Protein AF-A0A7W4CHH0-F1 (afdb_monomer_lite)

Radius of gyration: 13.11 Å; chains: 1; bounding box: 26×28×42 Å

Sequence (86 aa):
MLTPLHQAIKQALKKAPLIHADETSHHRNDEQSLRWCWLVASDDLVYEQILYSRSSSSAKKVIDEDYAGIVVSDQCPSYNWIAADR

Foldseek 3Di:
DCVVVLVVLQVVLLVAQEKEWDWDWDDDDPDPAIWIWIWIDDPPGIHIDIGRDLALVVVCVRCPLPRDHHYHYPPDPSCVSPDPPD

Structure (mmCIF, N/CA/C/O backbone):
data_AF-A0A7W4CHH0-F1
#
_entry.id   AF-A0A7W4CHH0-F1
#
loop_
_atom_site.group_PDB
_atom_site.id
_atom_site.type_symbol
_atom_site.label_atom_id
_atom_site.label_alt_id
_atom_site.label_comp_id
_atom_site.label_asym_id
_atom_site.label_entity_id
_atom_site.label_seq_id
_atom_site.pdbx_PDB_ins_code
_atom_site.Cartn_x
_atom_site.Cartn_y
_atom_site.Cartn_z
_atom_site.occupancy
_atom_site.B_iso_or_equiv
_atom_site.auth_seq_id
_atom_site.auth_comp_id
_atom_site.auth_asym_id
_atom_site.auth_atom_id
_atom_site.pdbx_PDB_model_num
ATOM 1 N N . MET A 1 1 ? -13.396 16.509 -11.972 1.00 66.75 1 MET A N 1
ATOM 2 C CA . MET A 1 1 ? -11.992 16.315 -11.536 1.00 66.75 1 MET A CA 1
ATOM 3 C C . MET A 1 1 ? -11.962 15.199 -10.509 1.00 66.75 1 MET A C 1
ATOM 5 O O . MET A 1 1 ? -12.706 15.298 -9.545 1.00 66.75 1 MET A O 1
ATOM 9 N N . LEU A 1 2 ? -11.148 14.158 -10.706 1.00 89.44 2 LEU A N 1
ATOM 10 C CA . LEU A 1 2 ? -11.093 13.001 -9.796 1.00 89.44 2 LEU A CA 1
ATOM 11 C C . LEU A 1 2 ? -10.006 13.119 -8.716 1.00 89.44 2 LEU A C 1
ATOM 13 O O . LEU A 1 2 ? -10.090 12.444 -7.698 1.00 89.44 2 LEU A O 1
ATOM 17 N N . THR A 1 3 ? -9.026 14.010 -8.892 1.00 93.12 3 THR A N 1
ATOM 18 C CA . THR A 1 3 ? -7.899 14.176 -7.960 1.00 93.12 3 THR A CA 1
ATOM 19 C C . THR A 1 3 ? -8.320 14.471 -6.515 1.00 93.12 3 THR A C 1
ATOM 21 O O . THR A 1 3 ? -7.794 13.808 -5.624 1.00 93.12 3 THR A O 1
ATOM 24 N N . PRO A 1 4 ? -9.279 15.383 -6.235 1.00 96.31 4 PRO A N 1
ATOM 25 C CA . PRO A 1 4 ? -9.688 15.646 -4.853 1.00 96.31 4 PRO A CA 1
ATOM 26 C C . PRO A 1 4 ? -10.347 14.433 -4.189 1.00 96.31 4 PRO A C 1
ATOM 28 O O . PRO A 1 4 ? -10.086 14.152 -3.023 1.00 96.31 4 PRO A O 1
ATOM 31 N N . LEU A 1 5 ? -11.161 13.681 -4.939 1.00 96.12 5 LEU A N 1
ATOM 32 C CA . LEU A 1 5 ? -11.811 12.469 -4.437 1.00 96.12 5 LEU A CA 1
ATOM 33 C C . LEU A 1 5 ? -10.787 11.357 -4.180 1.00 96.12 5 LEU A C 1
ATOM 35 O O . LEU A 1 5 ? -10.812 10.737 -3.124 1.00 96.12 5 LEU A O 1
ATOM 39 N N . HIS A 1 6 ? -9.846 11.153 -5.103 1.00 96.38 6 HIS A N 1
ATOM 40 C CA . HIS A 1 6 ? -8.751 10.188 -4.957 1.00 96.38 6 HIS A CA 1
ATOM 41 C C . HIS A 1 6 ? -7.914 10.452 -3.697 1.00 96.38 6 HIS A C 1
ATOM 43 O O . HIS A 1 6 ? -7.646 9.538 -2.917 1.00 96.38 6 HIS A O 1
ATOM 49 N N . GLN A 1 7 ? -7.575 11.719 -3.443 1.00 96.06 7 GLN A N 1
ATOM 50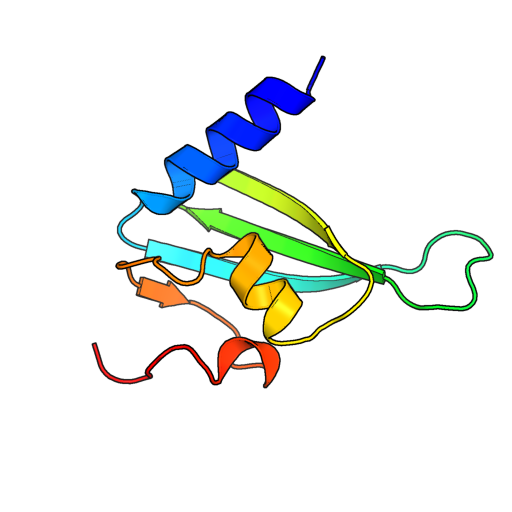 C CA . GLN A 1 7 ? -6.879 12.131 -2.224 1.00 96.06 7 GLN A CA 1
ATOM 51 C C . GLN A 1 7 ? -7.738 11.929 -0.970 1.00 96.06 7 GLN A C 1
ATOM 53 O O . GLN A 1 7 ? -7.224 11.452 0.041 1.00 96.06 7 GLN A O 1
ATOM 58 N N . ALA A 1 8 ? -9.033 12.253 -1.026 1.00 96.81 8 ALA A N 1
ATOM 59 C CA . ALA A 1 8 ? -9.950 12.072 0.097 1.00 96.81 8 ALA A CA 1
ATOM 60 C C . ALA A 1 8 ? -10.106 10.594 0.488 1.00 96.81 8 ALA A C 1
ATOM 62 O O . ALA A 1 8 ? -10.050 10.279 1.675 1.00 96.81 8 ALA A O 1
ATOM 63 N N . ILE A 1 9 ? -10.220 9.689 -0.493 1.00 97.19 9 ILE A N 1
ATOM 64 C CA . ILE A 1 9 ? -10.270 8.237 -0.260 1.00 97.19 9 ILE A CA 1
ATOM 65 C C . ILE A 1 9 ? -8.995 7.772 0.446 1.00 97.19 9 ILE A C 1
ATOM 67 O O . ILE A 1 9 ? -9.076 7.094 1.468 1.00 97.19 9 ILE A O 1
ATOM 71 N N . LYS A 1 10 ? -7.818 8.201 -0.033 1.00 96.50 10 LYS A N 1
ATOM 72 C CA . LYS A 1 10 ? -6.544 7.865 0.615 1.00 96.50 10 LYS A CA 1
ATOM 73 C C . LYS A 1 10 ? -6.514 8.299 2.084 1.00 96.50 10 LYS A C 1
ATOM 75 O O . LYS A 1 10 ? -6.121 7.528 2.951 1.00 96.50 10 LYS A O 1
ATOM 80 N N . GLN A 1 11 ? -6.945 9.528 2.372 1.00 96.00 11 GLN A N 1
ATOM 81 C CA . GLN A 1 11 ? -6.979 10.050 3.742 1.00 96.00 11 GLN A CA 1
ATOM 82 C C . GLN A 1 11 ? -8.001 9.328 4.629 1.00 96.00 11 GLN A C 1
ATOM 84 O O . GLN A 1 11 ? -7.778 9.183 5.830 1.00 96.00 11 GLN A O 1
ATOM 89 N N . ALA A 1 12 ? -9.120 8.878 4.061 1.00 96.56 12 ALA A N 1
ATOM 90 C CA . ALA A 1 12 ? -10.123 8.113 4.787 1.00 96.56 12 ALA A CA 1
ATOM 91 C C . ALA A 1 12 ? -9.624 6.701 5.137 1.00 96.56 12 ALA A C 1
ATOM 93 O O . ALA A 1 12 ? -9.808 6.270 6.274 1.00 96.56 12 ALA A O 1
ATOM 94 N N . LEU A 1 13 ? -8.908 6.032 4.225 1.00 96.69 13 LEU A N 1
ATOM 95 C CA . LEU A 1 13 ? -8.305 4.715 4.471 1.00 96.69 13 LEU A CA 1
ATOM 96 C C . LEU A 1 13 ? -7.316 4.716 5.644 1.00 96.69 13 LEU A C 1
ATOM 98 O O . LEU A 1 13 ? -7.279 3.746 6.394 1.00 96.69 13 LEU A O 1
ATOM 102 N N . LYS A 1 14 ? -6.596 5.823 5.893 1.00 94.44 14 LYS A N 1
ATOM 103 C CA . LYS A 1 14 ? -5.714 5.949 7.074 1.00 94.44 14 LYS A CA 1
ATOM 104 C C . LYS A 1 14 ? -6.440 5.752 8.409 1.00 94.44 14 LYS A C 1
ATOM 106 O O . LYS A 1 14 ? -5.803 5.447 9.412 1.00 94.44 14 LYS A O 1
ATOM 111 N N . LYS A 1 15 ? -7.756 5.982 8.439 1.00 95.06 15 LYS A N 1
ATOM 112 C CA . LYS A 1 15 ? -8.600 5.854 9.635 1.00 95.06 15 LYS A CA 1
ATOM 113 C C . LYS A 1 15 ? -9.274 4.486 9.738 1.00 95.06 15 LYS A C 1
ATOM 115 O O . LYS A 1 15 ? -9.881 4.206 10.769 1.00 95.06 15 LYS A O 1
ATOM 120 N N . ALA A 1 16 ? -9.209 3.661 8.691 1.00 96.56 16 ALA A N 1
ATOM 121 C CA . ALA A 1 16 ? -9.789 2.328 8.717 1.00 96.56 16 ALA A CA 1
ATOM 122 C C . ALA A 1 16 ? -9.009 1.448 9.710 1.00 96.56 16 ALA A C 1
ATOM 124 O O . ALA A 1 16 ? -7.777 1.498 9.717 1.00 96.56 16 ALA A O 1
ATOM 125 N N . PRO A 1 17 ? -9.682 0.631 10.537 1.00 96.31 17 PRO A N 1
ATOM 126 C CA . PRO A 1 17 ? -9.004 -0.244 11.496 1.00 96.31 17 PRO A CA 1
ATOM 127 C C . PRO A 1 17 ? -8.256 -1.397 10.815 1.00 96.31 17 PRO A C 1
ATOM 129 O O . PRO A 1 17 ? -7.320 -1.949 11.389 1.00 96.31 17 PRO A O 1
ATOM 132 N N . LEU A 1 18 ? -8.678 -1.754 9.602 1.00 97.00 18 LEU A N 1
ATOM 133 C CA . LEU A 1 18 ? -8.118 -2.824 8.796 1.00 97.00 18 LEU A CA 1
ATOM 134 C C . LEU A 1 18 ? -8.129 -2.405 7.327 1.00 97.00 18 LEU A C 1
ATOM 136 O O . LEU A 1 18 ? -9.122 -1.849 6.847 1.00 97.00 18 LEU A O 1
ATOM 140 N N . ILE A 1 19 ? -7.040 -2.709 6.627 1.00 97.88 19 ILE A N 1
ATOM 141 C CA . ILE A 1 19 ? -6.924 -2.566 5.178 1.00 97.88 19 ILE A CA 1
ATOM 142 C C . ILE A 1 19 ? -6.305 -3.815 4.551 1.00 97.88 19 ILE A C 1
ATOM 144 O O . ILE A 1 19 ? -5.473 -4.495 5.149 1.00 97.88 19 ILE A O 1
ATOM 148 N N . HIS A 1 20 ? -6.683 -4.077 3.310 1.00 98.12 20 HIS A N 1
ATOM 149 C CA . HIS A 1 20 ? -6.046 -5.026 2.413 1.00 98.12 20 HIS A CA 1
ATOM 150 C C . HIS A 1 20 ? -5.120 -4.261 1.475 1.00 98.12 20 HIS A C 1
ATOM 152 O O . HIS A 1 20 ? -5.531 -3.246 0.913 1.00 98.12 20 HIS A O 1
ATOM 158 N N . ALA A 1 21 ? -3.892 -4.738 1.304 1.00 97.75 21 ALA A N 1
ATOM 159 C CA . ALA A 1 21 ? -2.938 -4.185 0.357 1.00 97.75 21 ALA A CA 1
ATOM 160 C C . ALA A 1 21 ? -2.495 -5.266 -0.630 1.00 97.75 21 ALA A C 1
ATOM 162 O O . ALA A 1 21 ? -2.204 -6.389 -0.221 1.00 97.75 21 ALA A O 1
ATOM 163 N N . ASP A 1 22 ? -2.443 -4.903 -1.908 1.00 97.75 22 ASP A N 1
ATOM 164 C CA . ASP A 1 22 ? -1.963 -5.772 -2.982 1.00 97.75 22 ASP A CA 1
ATOM 165 C C . ASP A 1 22 ? -1.211 -4.960 -4.042 1.00 97.75 22 ASP A C 1
ATOM 167 O O . ASP A 1 22 ? -1.430 -3.748 -4.208 1.00 97.75 22 ASP A O 1
ATOM 171 N N . GLU A 1 23 ? -0.348 -5.641 -4.794 1.00 97.00 23 GLU A N 1
ATOM 172 C CA . GLU A 1 23 ? 0.240 -5.098 -6.003 1.00 97.00 23 GLU A CA 1
ATOM 173 C C . GLU A 1 23 ? 0.153 -6.056 -7.192 1.00 97.00 23 GLU A C 1
ATOM 175 O O . GLU A 1 23 ? 0.606 -7.197 -7.170 1.00 97.00 23 GLU A O 1
ATOM 180 N N . THR A 1 24 ? -0.342 -5.537 -8.310 1.00 96.81 24 THR A N 1
ATOM 181 C CA . THR A 1 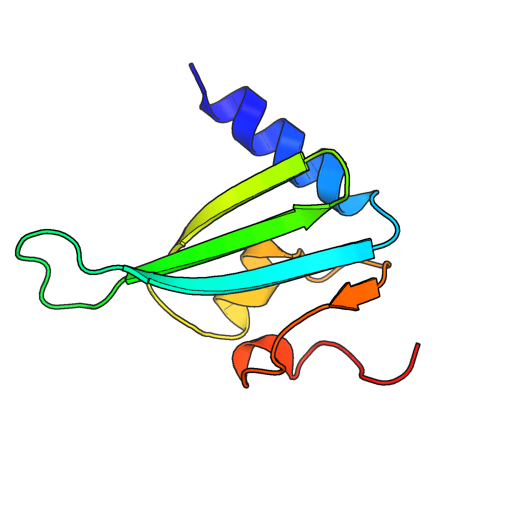24 ? -0.465 -6.294 -9.554 1.00 96.81 24 THR A CA 1
ATOM 182 C C . THR A 1 24 ? 0.432 -5.690 -10.632 1.00 96.81 24 THR A C 1
ATOM 184 O O . THR A 1 24 ? 0.488 -4.471 -10.831 1.00 96.81 24 THR A O 1
ATOM 187 N N . SER A 1 25 ? 1.151 -6.550 -11.355 1.00 96.62 25 SER A N 1
ATOM 188 C CA . SER A 1 25 ? 1.961 -6.156 -12.514 1.00 96.62 25 SER A CA 1
ATOM 189 C C . SER A 1 25 ? 1.099 -5.449 -13.566 1.00 96.62 25 SER A C 1
ATOM 191 O O . SER A 1 25 ? 0.058 -5.957 -13.974 1.00 96.62 25 SER A O 1
ATOM 193 N N . HIS A 1 26 ? 1.537 -4.280 -14.028 1.00 96.88 26 HIS A N 1
ATOM 194 C CA . HIS A 1 26 ? 0.801 -3.442 -14.968 1.00 96.88 26 HIS A CA 1
ATOM 195 C C . HIS A 1 26 ? 1.692 -3.041 -16.150 1.00 96.88 26 HIS A C 1
ATOM 197 O O . HIS A 1 26 ? 2.470 -2.085 -16.085 1.00 96.88 26 HIS A O 1
ATOM 203 N N . HIS A 1 27 ? 1.581 -3.784 -17.249 1.00 94.75 27 HIS A N 1
ATOM 204 C CA . HIS A 1 27 ? 2.231 -3.437 -18.511 1.00 94.75 27 HIS A CA 1
ATOM 205 C C . HIS A 1 27 ? 1.485 -2.275 -19.173 1.00 94.75 27 HIS A C 1
ATOM 207 O O . HIS A 1 27 ? 0.264 -2.328 -19.324 1.00 94.75 27 HIS A O 1
ATOM 213 N N . ARG A 1 28 ? 2.208 -1.222 -19.570 1.00 91.94 28 ARG A N 1
ATOM 214 C CA . ARG A 1 28 ? 1.618 -0.057 -20.243 1.00 91.94 28 ARG A CA 1
ATOM 215 C C . ARG A 1 28 ? 2.177 0.096 -21.641 1.00 91.94 28 ARG A C 1
ATOM 217 O O . ARG A 1 28 ? 3.290 0.585 -21.790 1.00 91.94 28 ARG A O 1
ATO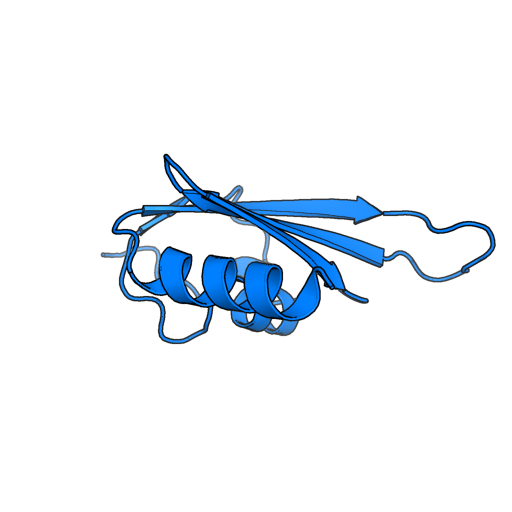M 224 N N . ASN A 1 29 ? 1.358 -0.224 -22.641 1.00 90.81 29 ASN A N 1
ATOM 225 C CA . ASN A 1 29 ? 1.666 -0.008 -24.056 1.00 90.81 29 ASN A CA 1
ATOM 226 C C . ASN A 1 29 ? 3.103 -0.462 -24.386 1.00 90.81 29 ASN A C 1
ATOM 228 O O . ASN A 1 29 ? 3.475 -1.590 -24.074 1.00 90.81 29 ASN A O 1
ATOM 232 N N . ASP A 1 30 ? 3.903 0.451 -24.939 1.00 92.38 30 ASP A N 1
ATOM 233 C CA . ASP A 1 30 ? 5.285 0.229 -25.363 1.00 92.38 30 ASP A CA 1
ATOM 234 C C . ASP A 1 30 ? 6.322 0.617 -24.289 1.00 92.38 30 ASP A C 1
ATOM 236 O O . ASP A 1 30 ? 7.514 0.744 -24.581 1.00 92.38 30 ASP A O 1
ATOM 240 N N . GLU A 1 31 ? 5.901 0.854 -23.039 1.00 94.19 31 GLU A N 1
ATOM 241 C CA . GLU A 1 31 ? 6.845 1.105 -21.951 1.00 94.19 31 GLU A CA 1
ATOM 242 C C . GLU A 1 31 ? 7.686 -0.151 -21.689 1.00 94.19 31 GLU A C 1
ATOM 244 O O . GLU A 1 31 ? 7.170 -1.215 -21.352 1.00 94.19 31 GLU A O 1
ATOM 249 N N . GLN A 1 32 ? 9.010 -0.012 -21.806 1.00 89.81 32 GLN A N 1
ATOM 250 C CA . GLN A 1 32 ? 9.940 -1.113 -21.535 1.00 89.81 32 GLN A CA 1
ATOM 251 C C . GLN A 1 32 ? 9.945 -1.519 -20.056 1.00 89.81 32 GLN A C 1
ATOM 253 O O . GLN A 1 32 ? 10.239 -2.667 -19.727 1.00 89.81 32 GLN A O 1
ATOM 258 N N . SER A 1 33 ? 9.650 -0.580 -19.154 1.00 92.00 33 SER A N 1
ATOM 259 C CA . SER A 1 33 ? 9.630 -0.825 -17.716 1.00 92.00 33 SER A CA 1
ATOM 260 C C . SER A 1 33 ? 8.231 -1.194 -17.225 1.00 92.00 33 SER A C 1
ATOM 262 O O . SER A 1 33 ? 7.236 -0.527 -17.507 1.00 92.00 33 SER A O 1
ATOM 264 N N . LEU A 1 34 ? 8.169 -2.265 -16.432 1.00 95.00 34 LEU A N 1
ATOM 265 C CA . LEU A 1 34 ? 6.949 -2.710 -15.770 1.00 95.00 34 LEU A CA 1
ATOM 266 C C . LEU A 1 34 ? 6.473 -1.665 -14.750 1.00 95.00 34 LEU A C 1
ATOM 268 O O . LEU A 1 34 ? 7.261 -1.174 -13.938 1.00 95.00 34 LEU A O 1
ATOM 272 N N . ARG A 1 35 ? 5.172 -1.362 -14.751 1.00 96.62 35 ARG A N 1
ATOM 273 C CA . ARG A 1 35 ? 4.518 -0.611 -13.674 1.00 96.62 35 ARG A CA 1
ATOM 274 C C . ARG A 1 35 ? 3.822 -1.555 -12.713 1.00 96.62 35 ARG A C 1
ATOM 276 O O . ARG A 1 35 ? 3.618 -2.728 -13.003 1.00 96.62 35 ARG A O 1
ATOM 283 N N . TRP A 1 36 ? 3.419 -1.008 -11.580 1.00 97.62 36 TRP A N 1
ATOM 284 C CA . TRP A 1 36 ? 2.693 -1.732 -10.550 1.00 97.62 36 TRP A CA 1
ATOM 285 C C . TRP A 1 36 ? 1.421 -0.977 -10.223 1.00 97.62 36 TRP A C 1
ATOM 287 O O . TRP A 1 36 ? 1.483 0.205 -9.876 1.00 97.62 36 TRP A O 1
ATOM 297 N N . CYS A 1 37 ? 0.283 -1.649 -10.373 1.00 97.75 37 CYS A N 1
ATOM 298 C CA . CYS A 1 37 ? -0.975 -1.178 -9.825 1.00 97.75 37 CYS A CA 1
ATOM 299 C C . CYS A 1 37 ? -1.007 -1.555 -8.352 1.00 97.75 37 CYS A C 1
ATOM 301 O O . CYS A 1 37 ? -1.016 -2.736 -8.024 1.00 97.75 37 CYS A O 1
ATOM 303 N N . TRP A 1 38 ? -0.972 -0.549 -7.489 1.00 98.19 38 TRP A N 1
ATOM 304 C CA . TRP A 1 38 ? -1.118 -0.727 -6.055 1.00 98.19 38 TRP A CA 1
ATOM 305 C C . TRP A 1 38 ? -2.563 -0.507 -5.666 1.00 98.19 38 TRP A C 1
ATOM 307 O O . TRP A 1 38 ? -3.130 0.521 -6.042 1.00 98.19 38 TRP A O 1
ATOM 317 N N . LEU A 1 39 ? -3.104 -1.424 -4.874 1.00 97.94 39 LEU A N 1
ATOM 318 C CA . LEU A 1 39 ? -4.446 -1.352 -4.327 1.00 97.94 39 LEU A CA 1
ATOM 319 C C . LEU A 1 39 ? -4.371 -1.333 -2.801 1.00 97.94 39 LEU A C 1
ATOM 321 O O . LEU A 1 39 ? -3.644 -2.117 -2.196 1.00 97.94 39 LEU A O 1
ATOM 325 N N . VAL A 1 40 ? -5.132 -0.428 -2.189 1.00 98.25 40 VAL A N 1
ATOM 326 C CA . VAL A 1 40 ? -5.413 -0.425 -0.752 1.00 98.25 40 VAL A CA 1
ATOM 327 C C . VAL A 1 40 ? -6.919 -0.344 -0.569 1.00 98.25 40 VAL A C 1
ATOM 329 O O . VAL A 1 40 ? -7.544 0.599 -1.054 1.00 98.25 40 VAL A O 1
ATOM 332 N N . ALA A 1 41 ? -7.500 -1.315 0.124 1.00 98.31 41 ALA A N 1
ATOM 333 C CA . ALA A 1 41 ? -8.938 -1.392 0.327 1.00 98.31 41 ALA A CA 1
ATOM 334 C C . ALA A 1 41 ? -9.303 -1.574 1.798 1.00 98.31 41 ALA A C 1
ATOM 336 O O . ALA A 1 41 ? -8.640 -2.306 2.522 1.00 98.31 41 ALA A O 1
ATOM 337 N N . SER A 1 42 ? -10.384 -0.934 2.223 1.00 97.62 42 SER A N 1
ATOM 338 C CA . SER A 1 42 ? -11.119 -1.266 3.444 1.00 97.62 42 SER A CA 1
ATOM 339 C C . SER A 1 42 ? -12.493 -1.826 3.061 1.00 97.62 42 SER A C 1
ATOM 341 O O . SER A 1 42 ? -12.747 -2.071 1.885 1.00 97.62 42 SER A O 1
ATOM 343 N N . ASP A 1 43 ? -13.399 -1.963 4.030 1.00 96.62 43 ASP A N 1
ATOM 344 C CA . ASP A 1 43 ? -14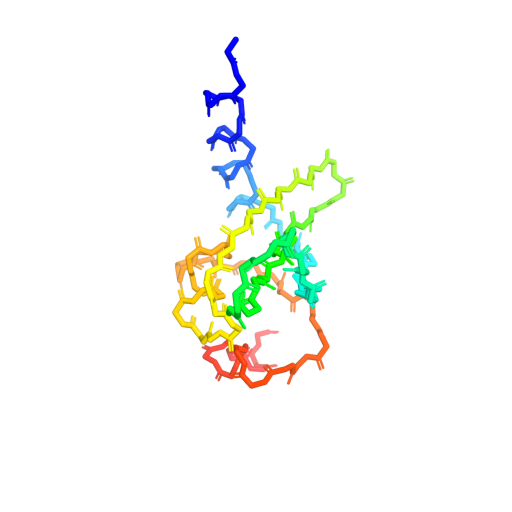.775 -2.428 3.790 1.00 96.62 43 ASP A CA 1
ATOM 345 C C . ASP A 1 43 ? -15.522 -1.561 2.751 1.00 96.62 43 ASP A C 1
ATOM 347 O O . ASP A 1 43 ? -16.083 -2.073 1.788 1.00 96.62 43 ASP A O 1
ATOM 351 N N . ASP A 1 44 ? -15.433 -0.230 2.885 1.00 96.12 44 ASP A N 1
ATOM 352 C CA . ASP A 1 44 ? -16.208 0.710 2.053 1.00 96.12 44 ASP A CA 1
ATOM 353 C C . ASP A 1 44 ? -15.417 1.428 0.944 1.00 96.12 44 ASP A C 1
ATOM 355 O O . ASP A 1 44 ? -15.997 2.152 0.130 1.00 96.12 44 ASP A O 1
ATOM 359 N N . LEU A 1 45 ? -14.085 1.329 0.938 1.00 97.75 45 LEU A N 1
ATOM 360 C CA . LEU A 1 45 ? -13.221 2.209 0.146 1.00 97.75 45 LEU A CA 1
ATOM 361 C C . LEU A 1 45 ? -12.123 1.431 -0.565 1.00 97.75 45 LEU A C 1
ATOM 363 O O . LEU A 1 45 ? -11.486 0.569 0.029 1.00 97.75 45 LEU A O 1
ATOM 367 N N . VAL A 1 46 ? -11.841 1.823 -1.810 1.00 97.56 46 VAL A N 1
ATOM 368 C CA . VAL A 1 46 ? -10.724 1.301 -2.604 1.00 97.56 46 VAL A CA 1
ATOM 369 C C . VAL A 1 46 ? -9.905 2.464 -3.150 1.00 97.56 46 VAL A C 1
ATOM 371 O O . VAL A 1 46 ? -10.434 3.380 -3.784 1.00 97.56 46 VAL A O 1
ATOM 374 N N . TYR A 1 47 ? -8.603 2.423 -2.900 1.00 98.06 47 TYR A N 1
ATOM 375 C CA . TYR A 1 47 ? -7.611 3.343 -3.431 1.00 98.06 47 TYR A CA 1
ATOM 376 C C . TYR A 1 47 ? -6.666 2.602 -4.363 1.00 98.06 47 TYR A C 1
ATOM 378 O O . TYR A 1 47 ? -6.046 1.619 -3.966 1.00 98.06 47 TYR A O 1
ATOM 386 N N . GLU A 1 48 ? -6.500 3.130 -5.572 1.00 97.50 48 GLU A N 1
ATOM 387 C CA . GLU A 1 48 ? -5.561 2.593 -6.550 1.00 97.50 48 GLU A CA 1
ATOM 388 C C . GLU A 1 48 ? -4.528 3.641 -6.963 1.00 97.50 48 GLU A C 1
ATOM 390 O O . GLU A 1 48 ? -4.832 4.831 -7.125 1.00 97.50 48 GLU A O 1
ATOM 395 N N . GLN A 1 49 ? -3.286 3.204 -7.165 1.00 97.25 49 GLN A N 1
ATOM 396 C CA . GLN A 1 49 ? -2.229 4.049 -7.708 1.00 97.25 49 GLN A CA 1
ATOM 397 C C . GLN A 1 49 ? -1.228 3.250 -8.546 1.00 97.25 49 GLN A C 1
ATOM 399 O O . GLN A 1 49 ? -0.629 2.287 -8.078 1.00 97.25 49 GLN A O 1
ATOM 404 N N . ILE A 1 50 ? -0.953 3.722 -9.766 1.00 96.88 50 ILE A N 1
ATOM 405 C CA . ILE A 1 50 ? 0.131 3.179 -10.591 1.00 96.88 50 ILE A CA 1
ATOM 406 C C . ILE A 1 50 ? 1.474 3.773 -10.143 1.00 96.88 50 ILE A C 1
ATOM 408 O O . ILE A 1 50 ? 1.665 4.993 -10.181 1.00 96.88 50 ILE A O 1
ATOM 412 N N . LEU A 1 51 ? 2.423 2.920 -9.755 1.00 97.06 51 LEU A N 1
ATOM 413 C CA . LEU A 1 51 ? 3.795 3.291 -9.391 1.00 97.06 51 LEU A CA 1
ATOM 414 C C . LEU A 1 51 ? 4.826 2.551 -10.258 1.00 97.06 51 LEU A C 1
ATOM 416 O O . LEU A 1 51 ? 4.517 1.588 -10.956 1.00 97.06 51 LEU A O 1
ATOM 420 N N . TYR A 1 52 ? 6.067 3.042 -10.249 1.00 95.69 52 TYR A N 1
ATOM 421 C CA . TYR A 1 52 ? 7.164 2.518 -11.077 1.00 95.69 52 TYR A CA 1
ATOM 422 C C . TYR A 1 52 ? 7.811 1.244 -10.512 1.00 95.69 52 TYR A C 1
ATOM 424 O O . TYR A 1 52 ? 8.553 0.577 -11.222 1.00 95.69 52 TYR A O 1
ATOM 432 N N . SER A 1 53 ? 7.574 0.910 -9.243 1.00 95.94 53 SER A N 1
ATOM 433 C CA . SER A 1 53 ? 8.259 -0.195 -8.569 1.00 95.94 53 SER A CA 1
ATOM 434 C C . SER A 1 53 ? 7.360 -0.929 -7.581 1.00 95.94 53 SER A C 1
ATOM 436 O O . SER A 1 53 ? 6.510 -0.316 -6.926 1.00 95.94 53 SER A O 1
ATOM 438 N N . ARG A 1 54 ? 7.639 -2.227 -7.421 1.00 96.19 54 ARG A N 1
ATOM 439 C CA . ARG A 1 54 ? 7.218 -3.068 -6.296 1.00 96.19 54 ARG A CA 1
ATOM 440 C C . ARG A 1 54 ? 8.282 -3.029 -5.204 1.00 96.19 54 ARG A C 1
ATOM 442 O O . ARG A 1 54 ? 9.123 -3.916 -5.109 1.00 96.19 54 ARG A O 1
ATOM 449 N N . SER A 1 55 ? 8.335 -1.919 -4.481 1.00 96.81 55 SER A N 1
ATOM 450 C CA . SER A 1 55 ? 9.334 -1.673 -3.440 1.00 96.81 55 SER A CA 1
ATOM 451 C C . SER A 1 55 ? 8.667 -1.260 -2.138 1.00 96.81 55 SER A C 1
ATOM 453 O O . SER A 1 55 ? 7.559 -0.725 -2.140 1.00 96.81 55 SER A O 1
ATOM 455 N N . SER A 1 56 ? 9.387 -1.393 -1.023 1.00 96.81 56 SER A N 1
ATOM 456 C CA . SER A 1 56 ? 8.904 -0.924 0.279 1.00 96.81 56 SER A CA 1
ATOM 457 C C . SER A 1 56 ? 8.601 0.574 0.297 1.00 96.81 56 SER A C 1
ATOM 459 O O . SER A 1 56 ? 7.670 1.001 0.966 1.00 96.81 56 SER A O 1
ATOM 461 N N . SER A 1 57 ? 9.322 1.383 -0.485 1.00 97.25 57 SER A N 1
ATOM 462 C CA . SER A 1 57 ? 9.005 2.807 -0.662 1.00 97.25 57 SER A CA 1
ATOM 463 C C . SER A 1 57 ? 7.645 3.041 -1.331 1.00 97.25 57 SER A C 1
ATOM 465 O O . SER A 1 57 ? 6.927 3.961 -0.944 1.00 97.25 57 SER A O 1
ATOM 467 N N . SER A 1 58 ? 7.268 2.208 -2.305 1.00 97.31 58 SER A N 1
ATOM 468 C CA . SER A 1 58 ? 5.947 2.254 -2.934 1.00 97.31 58 SER A CA 1
ATOM 469 C C . SER A 1 58 ? 4.860 1.786 -1.971 1.00 97.31 58 SER A C 1
ATOM 471 O O . SER A 1 58 ? 3.850 2.472 -1.845 1.00 97.31 58 SER A O 1
ATOM 473 N N . ALA A 1 59 ? 5.103 0.701 -1.226 1.00 97.25 59 ALA A N 1
ATOM 474 C CA . ALA A 1 59 ? 4.184 0.213 -0.197 1.00 97.25 59 ALA A CA 1
ATOM 475 C C . ALA A 1 59 ? 3.916 1.284 0.875 1.00 97.25 59 ALA A C 1
ATOM 477 O O . ALA A 1 59 ? 2.766 1.643 1.113 1.00 97.25 59 ALA A O 1
ATOM 478 N N . LYS A 1 60 ? 4.970 1.889 1.444 1.00 96.88 60 LYS A N 1
ATOM 479 C CA . LYS A 1 60 ? 4.855 3.012 2.392 1.00 96.88 60 LYS A CA 1
ATOM 480 C C . LYS A 1 60 ? 4.101 4.195 1.797 1.00 96.88 60 LYS A C 1
ATOM 482 O O . LYS A 1 60 ? 3.325 4.844 2.481 1.00 96.88 60 LYS A O 1
ATOM 487 N N . LYS A 1 61 ? 4.288 4.480 0.506 1.00 96.69 61 LYS A N 1
ATOM 488 C CA . LYS A 1 61 ? 3.580 5.575 -0.161 1.00 96.69 61 LYS A CA 1
ATOM 489 C C . LYS A 1 61 ? 2.075 5.330 -0.266 1.00 96.69 61 LYS A C 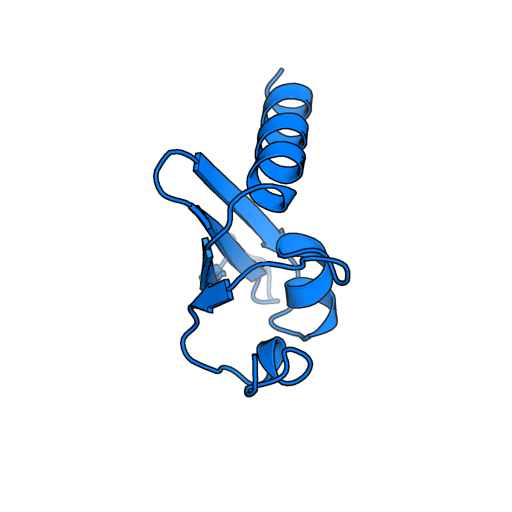1
ATOM 491 O O . LYS A 1 61 ? 1.329 6.308 -0.185 1.00 96.69 61 LYS A O 1
ATOM 496 N N . VAL A 1 62 ? 1.628 4.097 -0.504 1.00 96.94 62 VAL A N 1
ATOM 497 C CA . VAL A 1 62 ? 0.200 3.790 -0.702 1.00 96.94 62 VAL A CA 1
ATOM 498 C C . VAL A 1 62 ? -0.526 3.468 0.603 1.00 96.94 62 VAL A C 1
ATOM 500 O O . VAL A 1 62 ? -1.642 3.947 0.769 1.00 96.94 62 VAL A O 1
ATOM 503 N N . ILE A 1 63 ? 0.123 2.760 1.535 1.00 96.31 63 ILE A N 1
ATOM 504 C CA . ILE A 1 63 ? -0.415 2.432 2.870 1.00 96.31 63 ILE A CA 1
ATOM 505 C C . ILE A 1 63 ? -0.322 3.624 3.834 1.00 96.31 63 ILE A C 1
ATOM 507 O O . ILE A 1 63 ? -1.196 3.798 4.676 1.00 96.31 63 ILE A O 1
ATOM 511 N N . ASP A 1 64 ? 0.683 4.479 3.641 1.00 94.06 64 ASP A N 1
ATOM 512 C CA . ASP A 1 64 ? 1.189 5.450 4.615 1.00 94.06 64 ASP A CA 1
ATOM 513 C C . ASP A 1 64 ? 2.017 4.797 5.736 1.00 94.06 64 ASP A C 1
ATOM 515 O O . ASP A 1 64 ? 1.614 3.817 6.358 1.00 94.06 64 ASP A O 1
ATOM 519 N N . GLU A 1 65 ? 3.225 5.312 5.969 1.00 92.69 65 GLU A N 1
ATOM 520 C CA . GLU A 1 65 ? 4.187 4.722 6.919 1.00 92.69 65 GLU A CA 1
ATOM 521 C C . GLU A 1 65 ? 3.710 4.836 8.376 1.00 92.69 65 GLU A C 1
ATOM 523 O O . GLU A 1 65 ? 4.102 4.045 9.230 1.00 92.69 65 GLU A O 1
ATOM 528 N N . ASP A 1 66 ? 2.839 5.805 8.646 1.00 92.25 66 ASP A N 1
ATOM 529 C CA . ASP A 1 66 ? 2.229 6.079 9.944 1.00 92.25 66 ASP A CA 1
ATOM 530 C C . ASP A 1 66 ? 0.875 5.368 10.148 1.00 92.25 66 ASP A C 1
ATOM 532 O O . ASP A 1 66 ? 0.185 5.632 11.138 1.00 92.25 66 ASP A O 1
ATOM 536 N N . TYR A 1 67 ? 0.479 4.459 9.247 1.00 95.06 67 TYR A N 1
ATOM 537 C CA . TYR A 1 67 ? -0.755 3.692 9.396 1.00 95.06 67 TYR A CA 1
ATOM 538 C C . TYR A 1 67 ? -0.725 2.819 10.661 1.00 95.06 67 TYR A C 1
ATOM 540 O O . TYR A 1 67 ? 0.191 2.029 10.901 1.00 95.06 67 TYR A O 1
ATOM 548 N N . ALA A 1 68 ? -1.748 2.979 11.503 1.00 93.12 68 ALA A N 1
ATOM 549 C CA . ALA A 1 68 ? -1.795 2.362 12.827 1.00 93.12 68 ALA A CA 1
ATOM 550 C C . ALA A 1 68 ? -2.655 1.087 12.900 1.00 93.12 68 ALA A C 1
ATOM 552 O 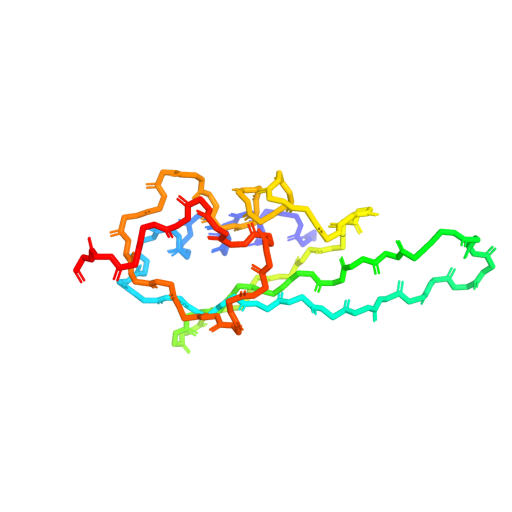O . ALA A 1 68 ? -2.580 0.378 13.903 1.00 93.12 68 ALA A O 1
ATOM 553 N N . GLY A 1 69 ? -3.463 0.808 11.872 1.00 93.88 69 GLY A N 1
ATOM 554 C CA . GLY A 1 69 ? -4.367 -0.342 11.830 1.00 93.88 69 GLY A CA 1
ATOM 555 C C . GLY A 1 69 ? -3.701 -1.645 11.381 1.00 93.88 69 GLY A C 1
ATOM 556 O O . GLY A 1 69 ? -2.476 -1.760 11.322 1.00 93.88 69 GLY A O 1
ATOM 557 N N . ILE A 1 70 ? -4.534 -2.632 11.058 1.00 95.44 70 ILE A N 1
ATOM 558 C CA . ILE A 1 70 ? -4.117 -3.959 10.593 1.00 95.44 70 ILE A CA 1
ATOM 559 C C . ILE A 1 70 ? -3.968 -3.942 9.072 1.00 95.44 70 ILE A C 1
ATOM 561 O O . ILE A 1 70 ? -4.874 -3.509 8.362 1.00 95.44 70 ILE A O 1
ATOM 565 N N . VAL A 1 71 ? -2.848 -4.459 8.567 1.00 96.25 71 VAL A N 1
ATOM 566 C CA . VAL A 1 71 ? -2.621 -4.630 7.127 1.00 96.25 71 VAL A CA 1
ATOM 567 C C . VAL A 1 71 ? -2.663 -6.111 6.779 1.00 96.25 71 VAL A C 1
ATOM 569 O O . VAL A 1 71 ? -1.841 -6.894 7.251 1.00 96.25 71 VAL A O 1
ATOM 572 N N . VAL A 1 72 ? -3.601 -6.486 5.917 1.00 96.69 72 VAL A N 1
ATOM 573 C CA . VAL A 1 72 ? -3.673 -7.812 5.303 1.00 96.69 72 VAL A CA 1
ATOM 574 C C . VAL A 1 72 ? -2.973 -7.747 3.947 1.00 96.69 72 VAL A C 1
ATOM 576 O O . VAL A 1 72 ? -3.331 -6.926 3.106 1.00 96.69 72 VAL A O 1
ATOM 579 N N . SER A 1 73 ? -1.972 -8.598 3.733 1.00 95.19 73 SER A N 1
ATOM 580 C CA . SER A 1 73 ? -1.205 -8.675 2.482 1.00 95.19 73 SER A CA 1
ATOM 581 C C . SER A 1 73 ? -0.726 -10.104 2.226 1.00 95.19 73 SER A C 1
ATOM 583 O O . SER A 1 73 ? -0.830 -10.969 3.099 1.00 95.19 73 SER A O 1
ATOM 585 N N . ASP A 1 74 ? -0.160 -10.342 1.047 1.00 92.31 74 ASP A N 1
ATOM 586 C CA . ASP A 1 74 ? 0.488 -11.600 0.662 1.00 92.31 74 ASP A CA 1
ATOM 587 C C . ASP A 1 74 ? 1.918 -11.764 1.231 1.00 92.31 74 ASP A C 1
ATOM 589 O O . ASP A 1 74 ? 2.598 -12.743 0.925 1.00 92.31 74 ASP A O 1
ATOM 593 N N . GLN A 1 75 ? 2.377 -10.817 2.063 1.00 87.56 75 GLN A N 1
ATOM 594 C CA . GLN A 1 75 ? 3.732 -10.753 2.630 1.00 87.56 75 GLN A CA 1
ATOM 595 C C . GLN A 1 75 ? 4.862 -10.709 1.586 1.00 87.56 75 GLN A C 1
ATOM 597 O O . GLN A 1 75 ? 5.990 -11.138 1.846 1.00 87.56 75 GLN A O 1
ATOM 602 N N . CYS A 1 76 ? 4.606 -10.126 0.413 1.00 92.88 76 CYS A N 1
ATOM 603 C CA . CYS A 1 76 ? 5.658 -9.704 -0.506 1.00 92.88 76 CYS A CA 1
ATOM 604 C C . CYS A 1 76 ? 6.749 -8.880 0.226 1.00 92.88 76 CYS A C 1
ATOM 606 O O . CYS A 1 76 ? 6.419 -8.079 1.106 1.00 92.88 76 CYS A O 1
ATOM 608 N N . PRO A 1 77 ? 8.049 -8.971 -0.150 1.00 94.88 77 PRO A N 1
ATOM 609 C CA . PRO A 1 77 ? 9.133 -8.231 0.517 1.00 94.88 77 PRO A CA 1
ATOM 610 C C . PRO A 1 77 ? 8.929 -6.711 0.628 1.00 94.88 77 PRO A C 1
ATOM 612 O O . PRO A 1 77 ? 9.527 -6.055 1.485 1.00 94.88 77 PRO A O 1
ATOM 615 N N . SER A 1 78 ? 8.071 -6.134 -0.218 1.00 96.31 78 SER A N 1
ATOM 616 C CA . SER A 1 78 ? 7.642 -4.737 -0.119 1.00 96.31 78 SER A CA 1
ATOM 617 C C . SER A 1 78 ? 7.025 -4.398 1.243 1.00 96.31 78 SER A C 1
ATOM 619 O O . SER A 1 78 ? 7.141 -3.255 1.683 1.00 96.31 78 SER A O 1
ATOM 621 N N . TYR A 1 79 ? 6.427 -5.371 1.929 1.00 96.00 79 TYR A N 1
ATOM 622 C CA . TYR A 1 79 ? 5.727 -5.208 3.201 1.00 96.00 79 TYR A CA 1
ATOM 623 C C . TYR A 1 79 ? 6.580 -5.515 4.437 1.00 96.00 79 TYR A C 1
ATOM 625 O O . TYR A 1 79 ? 6.106 -5.299 5.542 1.00 96.00 79 TYR A O 1
ATOM 633 N N . ASN A 1 80 ? 7.851 -5.915 4.299 1.00 94.06 80 ASN A N 1
ATOM 634 C CA . ASN A 1 80 ? 8.716 -6.305 5.433 1.00 94.06 80 ASN A CA 1
ATOM 635 C C . ASN A 1 80 ? 8.936 -5.218 6.507 1.00 94.06 80 ASN A C 1
ATOM 637 O O . ASN A 1 80 ? 9.489 -5.497 7.565 1.00 94.06 80 ASN A O 1
ATOM 641 N N . TRP A 1 81 ? 8.570 -3.966 6.226 1.00 94.31 81 TRP A N 1
ATOM 642 C CA . TRP A 1 81 ? 8.616 -2.870 7.199 1.00 94.31 81 TRP A CA 1
ATOM 643 C C . TRP A 1 81 ? 7.400 -2.853 8.139 1.00 94.31 81 TRP A C 1
ATOM 645 O O . TRP A 1 81 ? 7.420 -2.133 9.135 1.00 94.31 81 TRP A O 1
ATOM 655 N N . ILE A 1 82 ? 6.353 -3.611 7.815 1.00 91.81 82 ILE A N 1
ATOM 656 C CA . ILE A 1 82 ? 5.165 -3.796 8.641 1.00 91.81 82 ILE A CA 1
ATOM 657 C C . ILE A 1 82 ? 5.499 -4.884 9.659 1.00 91.81 82 ILE A C 1
ATOM 659 O O . ILE A 1 82 ? 5.834 -6.010 9.294 1.00 91.81 82 ILE A O 1
ATOM 663 N N . ALA A 1 83 ? 5.445 -4.527 10.939 1.00 84.44 83 ALA A N 1
ATOM 664 C CA . ALA A 1 83 ? 5.672 -5.465 12.028 1.00 84.44 83 ALA A CA 1
ATOM 665 C C . ALA A 1 83 ? 4.613 -6.582 11.995 1.00 84.44 83 ALA A C 1
ATOM 667 O O . ALA A 1 83 ? 3.426 -6.305 11.822 1.00 84.44 83 ALA A O 1
ATOM 668 N N . ALA A 1 84 ? 5.043 -7.836 12.150 1.00 72.19 84 ALA A N 1
ATOM 669 C CA . ALA A 1 84 ? 4.145 -8.994 12.180 1.00 72.19 84 ALA A CA 1
ATOM 670 C C . ALA A 1 84 ? 3.392 -9.122 13.520 1.00 72.19 84 ALA A C 1
ATOM 672 O O . ALA A 1 84 ? 2.444 -9.894 13.634 1.00 72.19 84 ALA A O 1
ATOM 673 N N . ASP A 1 85 ? 3.834 -8.375 14.528 1.00 61.31 85 ASP A N 1
ATOM 674 C CA . ASP A 1 85 ? 3.399 -8.392 15.913 1.00 61.31 85 ASP A CA 1
ATOM 675 C C . ASP A 1 85 ? 2.680 -7.086 16.289 1.00 61.31 85 ASP A C 1
ATOM 677 O O . ASP A 1 85 ? 3.272 -6.133 16.801 1.00 61.31 85 ASP A O 1
ATOM 681 N N . ARG A 1 86 ? 1.365 -7.056 16.050 1.00 49.81 86 ARG A N 1
ATOM 682 C CA . ARG A 1 86 ? 0.414 -6.177 16.743 1.00 49.81 86 ARG A CA 1
ATOM 683 C C . ARG A 1 86 ? -0.827 -6.952 17.146 1.00 49.81 86 ARG A C 1
ATOM 685 O O . ARG A 1 86 ? -1.320 -7.736 16.307 1.00 49.81 86 ARG A O 1
#

Secondary structure (DSSP, 8-state):
--HHHHHHHHHHHTT-SEEEEEEEEE--TT-SSPEEEEEEE-SS-EEEEEES--SHHHHHHHH-TT--SEEE----GGGTTS-S--

pLDDT: mean 93.98, std 7.59, range [49.81, 98.31]